Protein AF-A0A8T3XTZ8-F1 (afdb_monomer_lite)

Foldseek 3Di:
DDKDFAPQFFKKWKFKAAPVRDGLDIDMDTDDPRMDDDDDDPSSVVPNDFAKMKMKMWTHHPVDPGTDIDMDIDGDDPDPDDDPPPPPPPPPPVPPPVVVCVVVVVVVVVVVVVVVVVVVVVVVVVVVVVVD

pLDDT: mean 84.62, std 14.91, range [48.28, 98.31]

Secondary structure (DSSP, 8-state):
-EEEE-SS-SEEEEEEE-TTS-EEEEEEEE-SSSEEEE---HHHHHTS-SEEEEEEEEEE-SS-SS-EEEEEEEEE-SS-PPPP---------------HHHHHHHHHHHHHHHHHHHHHHHHHHHHHHTT-

Radius of gyration: 37.5 Å; chains: 1; bounding box: 42×75×97 Å

Structure (mmCIF, N/CA/C/O backbone):
data_AF-A0A8T3XTZ8-F1
#
_entry.id   AF-A0A8T3XTZ8-F1
#
loop_
_atom_site.group_PDB
_atom_site.id
_atom_site.type_symbol
_atom_site.label_atom_id
_atom_site.label_alt_id
_atom_site.label_comp_id
_atom_site.label_asym_id
_atom_site.label_entity_id
_atom_site.label_seq_id
_atom_site.pdbx_PDB_ins_code
_atom_site.Cartn_x
_atom_site.Cartn_y
_atom_site.Cartn_z
_atom_site.occupancy
_atom_site.B_iso_or_equiv
_atom_site.auth_seq_id
_atom_site.auth_comp_id
_atom_site.auth_asym_id
_atom_site.auth_atom_id
_atom_site.pdbx_PDB_model_num
ATOM 1 N N . THR A 1 1 ? 8.429 -6.082 1.633 1.00 92.44 1 THR A N 1
ATOM 2 C CA . THR A 1 1 ? 7.061 -6.638 1.609 1.00 92.44 1 THR A CA 1
ATOM 3 C C . THR A 1 1 ? 6.177 -5.784 2.499 1.00 92.44 1 THR A C 1
ATOM 5 O O . THR A 1 1 ? 6.719 -5.095 3.357 1.00 92.44 1 THR A O 1
ATOM 8 N N . ILE A 1 2 ? 4.859 -5.780 2.293 1.00 94.62 2 ILE A N 1
ATOM 9 C CA . ILE A 1 2 ? 3.894 -5.019 3.106 1.00 94.62 2 ILE A CA 1
ATOM 10 C C . ILE A 1 2 ? 2.721 -5.942 3.468 1.00 94.62 2 ILE A C 1
ATOM 12 O O . ILE A 1 2 ? 2.023 -6.385 2.555 1.00 94.62 2 ILE A O 1
ATOM 16 N N . PRO A 1 3 ? 2.496 -6.263 4.754 1.00 94.81 3 PRO A N 1
ATOM 17 C CA . PRO A 1 3 ? 1.330 -7.030 5.175 1.00 94.81 3 PRO A CA 1
ATOM 18 C C . PRO A 1 3 ? 0.070 -6.155 5.158 1.00 94.81 3 PRO A C 1
ATOM 20 O O . PRO A 1 3 ? 0.103 -4.989 5.547 1.00 94.81 3 PRO A O 1
ATOM 23 N N . VAL A 1 4 ? -1.047 -6.733 4.730 1.00 94.75 4 VAL A N 1
ATOM 24 C CA . VAL A 1 4 ? -2.365 -6.098 4.673 1.00 94.75 4 VAL A CA 1
ATOM 25 C C . VAL A 1 4 ? -3.372 -7.043 5.313 1.00 94.75 4 VAL A C 1
ATOM 27 O O . VAL A 1 4 ? -3.449 -8.214 4.944 1.00 94.75 4 VAL A O 1
ATOM 30 N N . SER A 1 5 ? -4.138 -6.529 6.270 1.00 95.00 5 SER A N 1
ATOM 31 C CA . SER A 1 5 ? -5.254 -7.236 6.898 1.00 95.00 5 SER A CA 1
ATOM 32 C C . SER A 1 5 ? -6.567 -6.617 6.434 1.00 95.00 5 SER A C 1
ATOM 34 O O . SER A 1 5 ? -6.670 -5.398 6.300 1.00 95.00 5 SER A O 1
ATOM 36 N N . THR A 1 6 ? -7.549 -7.463 6.158 1.00 92.50 6 THR A N 1
ATOM 37 C CA . THR A 1 6 ? -8.859 -7.112 5.61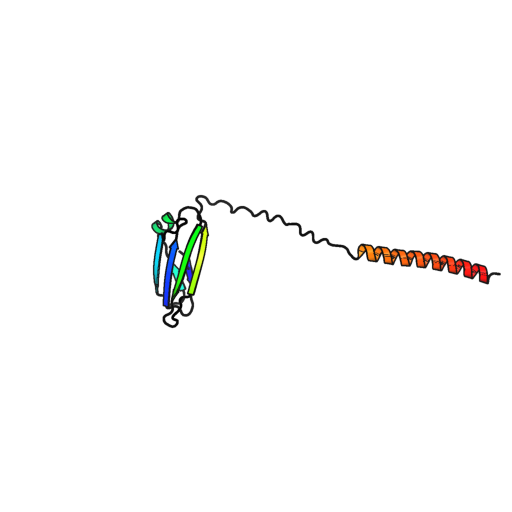2 1.00 92.50 6 THR A CA 1
ATOM 38 C C . THR A 1 6 ? -9.936 -7.991 6.239 1.00 92.50 6 THR A C 1
ATOM 40 O O . THR A 1 6 ? -9.670 -9.121 6.652 1.00 92.50 6 THR A O 1
ATOM 43 N N . SER A 1 7 ? -11.166 -7.489 6.276 1.00 91.31 7 SER A N 1
ATOM 44 C CA . SER A 1 7 ? -12.362 -8.241 6.666 1.00 91.31 7 SER A CA 1
ATOM 45 C C . SER A 1 7 ? -13.337 -8.308 5.494 1.00 91.31 7 SER A C 1
ATOM 47 O O . SER A 1 7 ? -13.421 -7.362 4.712 1.00 91.31 7 SER A O 1
ATOM 49 N N . ASP A 1 8 ? -14.060 -9.422 5.362 1.00 89.88 8 ASP A N 1
ATOM 50 C CA . ASP A 1 8 ? -15.146 -9.605 4.383 1.00 89.88 8 ASP A CA 1
ATOM 51 C C . ASP A 1 8 ? -14.774 -9.251 2.932 1.00 89.88 8 ASP A C 1
ATOM 53 O O . ASP A 1 8 ? -15.589 -8.747 2.160 1.00 89.88 8 ASP A O 1
ATOM 57 N N . SER A 1 9 ? -13.521 -9.503 2.553 1.00 92.44 9 SER A N 1
ATOM 58 C CA . SER A 1 9 ? -12.934 -9.070 1.285 1.00 92.44 9 SER A CA 1
ATOM 59 C C . SER A 1 9 ? -12.483 -10.265 0.452 1.00 92.44 9 SER A C 1
ATOM 61 O O . SER A 1 9 ? -11.927 -11.221 0.985 1.00 92.44 9 SER A O 1
ATOM 63 N N . SER A 1 10 ? -12.705 -10.209 -0.861 1.00 94.12 10 SER A N 1
ATOM 64 C CA . SER A 1 10 ? -12.344 -11.272 -1.808 1.00 94.12 10 SER A CA 1
ATOM 65 C C . SER A 1 10 ? -11.049 -10.968 -2.562 1.00 94.12 10 SER A C 1
ATOM 67 O O . SER A 1 10 ? -10.343 -11.885 -2.997 1.00 94.12 10 SER A O 1
ATOM 69 N N . GLN A 1 11 ? -10.704 -9.687 -2.727 1.00 95.12 11 GLN A N 1
ATOM 70 C CA . GLN A 1 11 ? -9.619 -9.279 -3.614 1.00 95.12 11 GLN A CA 1
ATOM 71 C C . GLN A 1 11 ? -9.035 -7.910 -3.248 1.00 95.12 11 GLN A C 1
ATOM 73 O O . GLN A 1 11 ? -9.747 -7.008 -2.822 1.00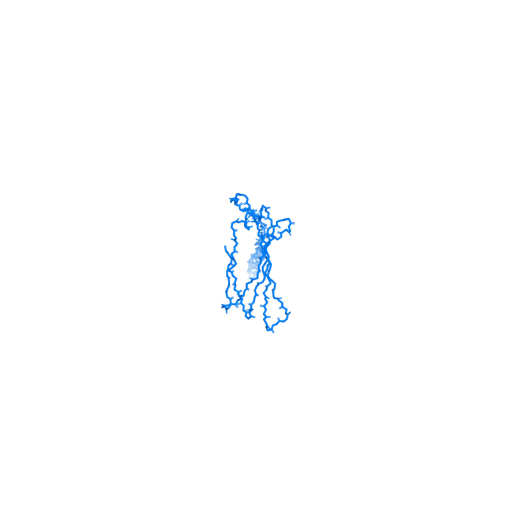 95.12 11 GLN A O 1
ATOM 78 N N . ILE A 1 12 ? -7.734 -7.734 -3.475 1.00 96.31 12 ILE A N 1
ATOM 79 C CA . ILE A 1 12 ? -7.038 -6.446 -3.412 1.00 96.31 12 ILE A CA 1
ATOM 80 C C . ILE A 1 12 ? -6.484 -6.087 -4.786 1.00 96.31 12 ILE A C 1
ATOM 82 O O . ILE A 1 12 ? -5.868 -6.923 -5.452 1.00 96.31 12 ILE A O 1
ATOM 86 N N . HIS A 1 13 ? -6.659 -4.828 -5.185 1.00 97.00 13 HIS A N 1
ATOM 87 C CA . HIS A 1 13 ? -5.890 -4.192 -6.251 1.00 97.00 13 HIS A CA 1
ATOM 88 C C . HIS A 1 13 ? -4.948 -3.171 -5.623 1.00 97.00 13 HIS A C 1
ATOM 90 O O . HIS A 1 13 ? -5.403 -2.307 -4.876 1.00 97.00 13 HIS A O 1
ATOM 96 N N . TYR A 1 14 ? -3.658 -3.230 -5.935 1.00 97.88 14 TYR A N 1
ATOM 97 C CA . TYR A 1 14 ? -2.690 -2.259 -5.429 1.00 97.88 14 TYR A CA 1
ATOM 98 C C . TYR A 1 14 ? -1.980 -1.523 -6.560 1.00 97.88 14 TYR A C 1
ATOM 100 O O . TYR A 1 14 ? -1.765 -2.070 -7.642 1.00 97.88 14 TYR A O 1
ATOM 108 N N . PHE A 1 15 ? -1.589 -0.288 -6.266 1.00 98.19 15 PHE A N 1
ATOM 109 C CA . PHE A 1 15 ? -0.807 0.581 -7.131 1.00 98.19 15 PHE A CA 1
ATOM 110 C C . PHE A 1 15 ? 0.273 1.247 -6.287 1.00 98.19 15 PHE A C 1
ATOM 112 O O . PHE A 1 15 ? -0.026 1.872 -5.270 1.00 98.19 15 PHE A O 1
ATOM 119 N N . LEU A 1 16 ? 1.517 1.094 -6.718 1.00 98.00 16 LEU A N 1
ATOM 120 C CA . LEU A 1 16 ? 2.682 1.743 -6.149 1.00 98.00 16 LEU A CA 1
ATOM 121 C C . LEU A 1 16 ? 3.178 2.777 -7.156 1.00 98.00 16 LEU A C 1
ATOM 123 O O . LEU A 1 16 ? 3.498 2.425 -8.293 1.00 98.00 16 LEU A O 1
ATOM 127 N N . THR A 1 17 ? 3.213 4.038 -6.751 1.00 98.31 17 THR A N 1
ATOM 128 C CA . THR A 1 17 ? 3.450 5.183 -7.631 1.00 98.31 17 THR A CA 1
ATOM 129 C C . THR A 1 17 ? 4.636 5.994 -7.131 1.00 98.31 17 THR A C 1
ATOM 131 O O . THR A 1 17 ? 4.791 6.190 -5.927 1.00 98.31 17 THR A O 1
ATOM 134 N N . ASN A 1 18 ? 5.467 6.459 -8.059 1.00 97.62 18 ASN A N 1
ATOM 135 C CA . ASN A 1 18 ? 6.646 7.263 -7.756 1.00 97.62 18 ASN A CA 1
ATOM 136 C C . ASN A 1 18 ? 6.337 8.780 -7.711 1.00 97.62 18 ASN A C 1
ATOM 138 O O . ASN A 1 18 ? 5.224 9.187 -8.055 1.00 97.62 18 ASN A O 1
ATOM 142 N N . PRO A 1 19 ? 7.307 9.645 -7.353 1.00 97.25 19 PRO A N 1
ATOM 143 C CA . PRO A 1 19 ? 7.106 11.093 -7.249 1.00 97.25 19 PRO A CA 1
ATOM 144 C C . PRO A 1 19 ? 6.676 11.781 -8.547 1.00 97.25 19 PRO A C 1
ATOM 146 O O . PRO A 1 19 ? 6.168 12.899 -8.516 1.00 97.25 19 PRO A O 1
ATOM 149 N N . GLN A 1 20 ? 6.880 11.141 -9.700 1.00 96.75 20 GLN A N 1
ATOM 150 C CA . GLN A 1 20 ? 6.432 11.637 -11.000 1.00 96.75 20 GLN A CA 1
ATOM 151 C C . GLN A 1 20 ? 4.976 11.248 -11.310 1.00 96.75 20 GLN A C 1
ATOM 153 O O . GLN A 1 20 ? 4.482 11.555 -12.393 1.00 96.75 20 GLN A O 1
ATOM 158 N N . GLY A 1 21 ? 4.288 10.559 -10.396 1.00 95.44 21 GLY A N 1
ATOM 159 C CA . GLY A 1 21 ? 2.936 10.052 -10.617 1.00 95.44 21 GLY A CA 1
ATOM 160 C C . GLY A 1 21 ? 2.888 8.799 -11.498 1.00 95.44 21 GLY A C 1
ATOM 161 O O . GLY A 1 21 ? 1.813 8.422 -11.962 1.00 95.44 21 GLY A O 1
ATOM 162 N N . ILE A 1 22 ? 4.027 8.141 -11.742 1.00 97.25 22 ILE A N 1
ATOM 163 C CA . ILE A 1 22 ? 4.111 6.935 -12.574 1.00 97.25 22 ILE A CA 1
ATOM 164 C C . ILE A 1 22 ? 3.926 5.701 -11.693 1.00 97.25 22 ILE A C 1
ATOM 166 O O . ILE A 1 22 ? 4.638 5.525 -10.705 1.00 97.25 22 ILE A O 1
ATOM 170 N N . THR A 1 23 ? 2.997 4.816 -12.061 1.00 97.81 23 THR A N 1
ATOM 171 C CA . THR A 1 23 ? 2.838 3.515 -11.401 1.00 97.81 23 THR A CA 1
ATOM 172 C C . THR A 1 23 ? 4.023 2.611 -11.734 1.00 97.81 23 THR A C 1
ATOM 174 O O . THR A 1 23 ? 4.190 2.188 -12.877 1.00 97.81 23 THR A O 1
ATOM 177 N N . VAL A 1 24 ? 4.839 2.305 -10.728 1.00 97.56 24 VAL A N 1
ATOM 178 C CA . VAL A 1 24 ? 6.045 1.474 -10.852 1.00 97.56 24 VAL A CA 1
ATOM 179 C C . VAL A 1 24 ? 5.787 -0.001 -10.564 1.00 97.56 24 VAL A C 1
ATOM 181 O O . VAL A 1 24 ? 6.534 -0.853 -11.033 1.00 97.56 24 VAL A O 1
ATOM 184 N N . SER A 1 25 ? 4.721 -0.307 -9.823 1.00 97.75 25 SER A N 1
ATOM 185 C CA . SER A 1 25 ? 4.247 -1.670 -9.590 1.00 97.75 25 SER A CA 1
ATOM 186 C C . SER A 1 25 ? 2.743 -1.654 -9.345 1.00 97.75 25 SER A C 1
ATOM 188 O O . SER A 1 25 ? 2.206 -0.727 -8.738 1.00 97.75 25 SER A O 1
ATOM 190 N N . SER A 1 26 ? 2.040 -2.667 -9.835 1.00 97.62 26 SER A N 1
ATOM 191 C CA . SER A 1 26 ? 0.617 -2.856 -9.563 1.00 97.62 26 SER A CA 1
ATOM 192 C C . SER A 1 26 ? 0.258 -4.326 -9.664 1.00 97.62 26 SER A C 1
ATOM 194 O O . SER A 1 26 ? 0.981 -5.114 -10.278 1.00 97.62 26 SER A O 1
ATOM 196 N N . GLY A 1 27 ? -0.862 -4.707 -9.068 1.00 97.19 27 GLY A N 1
ATOM 197 C CA . GLY A 1 27 ? -1.301 -6.084 -9.151 1.00 97.19 27 GLY A CA 1
ATOM 198 C C . GLY A 1 27 ? -2.653 -6.328 -8.522 1.00 97.19 27 GLY A C 1
ATOM 199 O O . GLY A 1 27 ? -3.206 -5.495 -7.803 1.00 97.19 27 GLY A O 1
ATOM 200 N N . ILE A 1 28 ? -3.159 -7.520 -8.811 1.00 96.75 28 ILE A N 1
ATOM 201 C CA . ILE A 1 28 ? -4.397 -8.054 -8.270 1.00 96.75 28 ILE A CA 1
ATOM 202 C C . ILE A 1 28 ? -4.051 -9.293 -7.460 1.00 96.75 28 ILE A C 1
ATOM 204 O O . ILE A 1 28 ? -3.315 -10.168 -7.927 1.00 96.75 28 ILE A O 1
ATOM 208 N N . LYS A 1 29 ? -4.599 -9.384 -6.254 1.00 95.44 29 LYS A N 1
ATOM 209 C CA . LYS A 1 29 ? -4.419 -10.542 -5.390 1.00 95.44 29 LYS A CA 1
ATOM 210 C C . LYS A 1 29 ? -5.744 -10.974 -4.778 1.00 95.44 29 LYS A C 1
ATOM 212 O O . LYS A 1 29 ? -6.475 -10.142 -4.252 1.00 95.44 29 LYS A O 1
ATOM 217 N N . LYS A 1 30 ? -6.030 -12.274 -4.829 1.00 94.38 30 LYS A N 1
ATOM 218 C CA . LYS A 1 30 ? -7.175 -12.865 -4.126 1.00 94.38 30 LYS A CA 1
ATOM 219 C C . LYS A 1 30 ? -6.868 -13.010 -2.639 1.00 94.38 30 LYS A C 1
ATOM 221 O O . LYS A 1 30 ? -5.727 -13.294 -2.279 1.00 94.38 30 LYS A O 1
ATOM 226 N N . ILE A 1 31 ? -7.889 -12.831 -1.815 1.00 92.12 31 ILE A N 1
ATOM 227 C CA . ILE A 1 31 ? -7.821 -12.940 -0.360 1.00 92.12 31 ILE A CA 1
ATOM 228 C C . ILE A 1 31 ? -8.561 -14.213 0.041 1.00 92.12 31 ILE A C 1
ATOM 230 O O . ILE A 1 31 ? -9.726 -14.381 -0.310 1.00 92.12 31 ILE A O 1
ATOM 234 N N . THR A 1 32 ? -7.878 -15.105 0.755 1.00 85.25 32 THR A N 1
ATOM 235 C CA . THR A 1 32 ? -8.478 -16.351 1.263 1.00 85.25 32 THR A CA 1
ATOM 236 C C . THR A 1 32 ? -8.701 -16.278 2.773 1.00 85.25 32 THR A C 1
ATOM 238 O O . THR A 1 32 ? -9.783 -16.607 3.241 1.00 85.25 32 THR A O 1
ATOM 241 N N . ASP A 1 33 ? -7.724 -15.748 3.519 1.00 85.31 33 ASP A N 1
ATOM 242 C CA . ASP A 1 33 ? -7.692 -15.829 4.990 1.00 85.31 33 ASP A CA 1
ATOM 243 C C . ASP A 1 33 ? -7.681 -14.439 5.662 1.00 85.31 33 ASP A C 1
ATOM 245 O O . ASP A 1 33 ? -7.090 -14.241 6.723 1.00 85.31 33 ASP A O 1
ATOM 249 N N . GLY A 1 34 ? -8.250 -13.425 5.002 1.00 87.62 34 GLY A N 1
ATOM 250 C CA . GLY A 1 34 ? -8.310 -12.037 5.491 1.00 87.62 34 GLY A CA 1
ATOM 251 C C . GLY A 1 34 ? -6.968 -11.290 5.521 1.00 87.62 34 GLY A C 1
ATOM 252 O O . GLY A 1 34 ? -6.956 -10.064 5.510 1.00 87.62 34 GLY A O 1
ATOM 253 N N . THR A 1 35 ? -5.832 -11.989 5.485 1.00 91.50 35 THR A N 1
ATOM 254 C CA . THR A 1 35 ? -4.487 -11.393 5.454 1.00 91.50 35 THR A CA 1
ATOM 255 C C . THR A 1 35 ? -3.779 -11.697 4.141 1.00 91.50 35 THR A C 1
ATOM 257 O O . THR A 1 35 ? -3.864 -12.806 3.613 1.00 91.50 35 THR A O 1
ATOM 260 N N . ILE A 1 36 ? -3.033 -10.722 3.626 1.00 94.12 36 ILE A N 1
ATOM 261 C CA . ILE A 1 36 ? -2.170 -10.896 2.463 1.00 94.12 36 ILE A CA 1
ATOM 262 C C . ILE A 1 36 ? -0.884 -10.083 2.577 1.00 94.12 36 ILE A C 1
ATOM 264 O O . ILE A 1 36 ? -0.856 -9.020 3.187 1.00 94.12 36 ILE A O 1
ATOM 268 N N . THR A 1 37 ? 0.182 -10.558 1.938 1.00 94.88 37 THR A N 1
ATOM 269 C CA . THR A 1 37 ? 1.446 -9.829 1.825 1.00 94.88 37 THR A CA 1
ATOM 270 C C . THR A 1 37 ? 1.624 -9.308 0.404 1.00 94.88 37 THR A C 1
ATOM 272 O O . THR A 1 37 ? 1.631 -10.077 -0.558 1.00 94.88 37 THR A O 1
ATOM 275 N N . LEU A 1 38 ? 1.792 -7.993 0.268 1.00 95.88 38 LEU A N 1
ATOM 276 C CA . LEU A 1 38 ? 2.231 -7.364 -0.971 1.00 95.88 38 LEU A CA 1
ATOM 277 C C . LEU A 1 38 ? 3.751 -7.498 -1.084 1.00 95.88 38 LEU A C 1
ATOM 279 O O . LEU A 1 38 ? 4.509 -7.058 -0.209 1.00 95.88 38 LEU A O 1
ATOM 283 N N . GLU A 1 39 ? 4.201 -8.117 -2.167 1.00 95.00 39 GLU A N 1
ATOM 284 C CA . GLU A 1 39 ? 5.615 -8.291 -2.475 1.00 95.00 39 GLU A CA 1
ATOM 285 C C . GLU A 1 39 ? 5.998 -7.390 -3.642 1.00 95.00 39 GLU A C 1
ATOM 287 O O . GLU A 1 39 ? 5.295 -7.339 -4.649 1.00 95.00 39 GLU A O 1
ATOM 292 N N . PHE A 1 40 ? 7.116 -6.688 -3.486 1.00 95.50 40 PHE A N 1
ATOM 293 C CA . PHE A 1 40 ? 7.670 -5.792 -4.491 1.00 95.50 40 PHE A CA 1
ATOM 294 C C . PHE A 1 40 ? 9.073 -6.274 -4.813 1.00 95.50 40 PHE A C 1
ATOM 296 O O . PHE A 1 40 ? 9.859 -6.550 -3.899 1.00 95.50 40 PHE A O 1
ATOM 303 N N . SER A 1 41 ? 9.366 -6.404 -6.101 1.00 95.62 41 SER A N 1
ATOM 304 C CA . SER A 1 41 ? 10.686 -6.826 -6.555 1.00 95.62 41 SER A CA 1
ATOM 305 C C . SER A 1 41 ? 11.728 -5.729 -6.297 1.00 95.62 41 SER A C 1
ATOM 307 O O . SER A 1 41 ? 11.390 -4.565 -6.072 1.00 95.62 41 SER A O 1
ATOM 309 N N . SER A 1 42 ? 13.016 -6.073 -6.362 1.00 94.62 42 SER A N 1
ATOM 310 C CA . SER A 1 42 ? 14.077 -5.056 -6.351 1.00 94.62 42 SER A CA 1
ATOM 311 C C . SER A 1 42 ? 13.979 -4.101 -7.547 1.00 94.62 42 SER A C 1
ATOM 313 O O . SER A 1 42 ? 14.348 -2.938 -7.426 1.00 94.62 42 SER A O 1
ATOM 315 N N . ASP A 1 43 ? 13.459 -4.568 -8.687 1.00 95.69 43 ASP A N 1
ATOM 316 C CA . ASP A 1 43 ? 13.221 -3.725 -9.862 1.00 95.69 43 ASP A CA 1
ATOM 317 C C . ASP A 1 43 ? 12.096 -2.708 -9.595 1.00 95.69 43 ASP A C 1
ATOM 319 O O . ASP A 1 43 ? 12.256 -1.525 -9.889 1.00 95.69 43 ASP A O 1
ATOM 323 N N . ASP A 1 44 ? 11.007 -3.126 -8.941 1.00 94.94 44 ASP A N 1
ATOM 324 C CA . ASP A 1 44 ? 9.893 -2.248 -8.552 1.00 94.94 44 ASP A CA 1
ATOM 325 C C . ASP A 1 44 ? 10.379 -1.126 -7.626 1.00 94.94 44 ASP A C 1
ATOM 327 O O . ASP A 1 44 ? 10.096 0.052 -7.851 1.00 94.94 44 ASP A O 1
ATOM 331 N N . THR A 1 45 ? 11.133 -1.486 -6.582 1.00 93.50 45 THR A N 1
ATOM 332 C CA . THR A 1 45 ? 11.587 -0.527 -5.567 1.00 93.50 45 THR A CA 1
ATOM 333 C C . THR A 1 45 ? 12.698 0.386 -6.073 1.00 93.50 45 THR A C 1
ATOM 335 O O . THR A 1 45 ? 12.778 1.532 -5.635 1.00 93.50 45 THR A O 1
ATOM 338 N N . SER A 1 46 ? 13.496 -0.053 -7.054 1.00 94.00 46 SER A N 1
ATOM 339 C CA . SER A 1 46 ? 14.503 0.797 -7.705 1.00 94.00 46 SER A CA 1
ATOM 340 C C . SER A 1 46 ? 13.901 2.003 -8.445 1.00 94.00 46 SER A C 1
ATOM 342 O O . SER A 1 46 ? 14.572 3.019 -8.622 1.00 94.00 46 SER A O 1
ATOM 344 N N . LYS A 1 47 ? 12.621 1.923 -8.837 1.00 95.81 47 LYS A N 1
ATOM 345 C CA . LYS A 1 47 ? 11.909 2.955 -9.611 1.00 95.81 47 LYS A CA 1
ATOM 346 C C . LYS A 1 47 ? 11.161 3.981 -8.751 1.00 95.81 47 LYS A C 1
ATOM 348 O O . LYS A 1 47 ? 10.646 4.956 -9.299 1.00 95.81 47 LYS A O 1
ATOM 353 N N . LEU A 1 48 ? 11.112 3.792 -7.428 1.00 92.94 48 LEU A N 1
ATOM 354 C CA . LEU A 1 48 ? 10.461 4.714 -6.483 1.00 92.94 48 LEU A CA 1
ATOM 355 C C . LEU A 1 48 ? 11.139 6.094 -6.438 1.00 92.94 48 LEU A C 1
ATOM 357 O O . LEU A 1 48 ? 10.512 7.086 -6.086 1.00 92.94 48 LEU A O 1
ATOM 361 N N . GLY A 1 49 ? 12.402 6.201 -6.859 1.00 90.62 49 GLY A N 1
ATOM 362 C CA . GLY A 1 49 ? 13.119 7.479 -6.872 1.00 90.62 49 GLY A CA 1
ATOM 363 C C . GLY A 1 49 ? 13.191 8.144 -5.489 1.00 90.62 49 GLY A C 1
ATOM 364 O O . GLY A 1 49 ? 12.761 7.586 -4.484 1.00 90.62 49 GLY A O 1
ATOM 365 N N . MET A 1 50 ? 13.764 9.344 -5.411 1.00 93.06 50 MET A N 1
ATOM 366 C CA . MET A 1 50 ? 13.753 10.136 -4.174 1.00 93.06 50 MET A CA 1
ATOM 367 C C . MET A 1 50 ? 12.513 11.030 -4.122 1.00 93.06 50 MET A C 1
ATOM 369 O O . MET A 1 50 ? 12.168 11.649 -5.127 1.00 93.06 50 MET A O 1
ATOM 373 N N . GLY A 1 51 ? 11.903 11.163 -2.945 1.00 92.56 51 GLY A N 1
ATOM 374 C CA . GLY A 1 51 ? 10.728 12.004 -2.710 1.00 92.56 51 GLY A CA 1
ATOM 375 C C . GLY A 1 51 ? 9.481 11.211 -2.319 1.00 92.56 51 GLY A C 1
ATOM 376 O O . GLY A 1 51 ? 9.575 10.095 -1.807 1.00 92.56 51 GLY A O 1
ATOM 377 N N . ALA A 1 52 ? 8.313 11.821 -2.527 1.00 95.44 52 ALA A N 1
ATOM 378 C CA . ALA A 1 52 ? 7.018 11.265 -2.143 1.00 95.44 52 ALA A CA 1
ATOM 379 C C . ALA A 1 52 ? 6.577 10.143 -3.086 1.00 95.44 52 ALA A C 1
ATOM 381 O O . ALA A 1 52 ? 6.430 10.342 -4.286 1.00 95.44 52 ALA A O 1
ATOM 382 N N . ASN A 1 53 ? 6.364 8.970 -2.513 1.00 97.25 53 ASN A N 1
ATOM 383 C CA . ASN A 1 53 ? 5.857 7.781 -3.172 1.00 97.25 53 ASN A CA 1
ATOM 384 C C . ASN A 1 53 ? 4.513 7.413 -2.564 1.00 97.25 53 ASN A C 1
ATOM 386 O O . ASN A 1 53 ? 4.334 7.559 -1.357 1.00 97.25 53 ASN A O 1
ATOM 390 N N . ASP A 1 54 ? 3.610 6.868 -3.370 1.00 98.00 54 ASP A N 1
ATOM 391 C CA . ASP A 1 54 ? 2.263 6.527 -2.928 1.00 98.00 54 ASP A CA 1
ATOM 392 C C . ASP A 1 54 ? 2.003 5.032 -3.056 1.00 98.00 54 ASP A C 1
ATOM 394 O O . ASP A 1 54 ? 2.261 4.425 -4.097 1.00 98.00 54 ASP A O 1
ATOM 398 N N . LEU A 1 55 ? 1.409 4.451 -2.017 1.00 98.06 55 LEU A N 1
ATOM 399 C CA . LEU A 1 55 ? 0.771 3.144 -2.073 1.00 98.06 55 LEU A CA 1
ATOM 400 C C . LEU A 1 55 ? -0.742 3.332 -1.970 1.00 98.06 55 LEU A C 1
ATOM 402 O O . LEU A 1 55 ? -1.255 3.825 -0.963 1.00 98.06 55 LEU A O 1
ATOM 406 N N . LYS A 1 56 ? -1.459 2.891 -3.002 1.00 98.06 56 LYS A N 1
ATOM 407 C CA . LYS A 1 56 ? -2.921 2.877 -3.055 1.00 98.06 56 LYS A CA 1
ATOM 408 C C . LYS A 1 56 ? -3.428 1.449 -3.143 1.00 98.06 56 LYS A C 1
ATOM 410 O O . LYS A 1 56 ? -2.960 0.675 -3.973 1.00 98.06 56 LYS A O 1
ATOM 415 N N . ILE A 1 57 ? -4.401 1.120 -2.306 1.00 97.69 57 ILE A N 1
ATOM 416 C CA . ILE A 1 57 ? -5.002 -0.205 -2.188 1.00 97.69 57 ILE A CA 1
ATOM 417 C C . ILE A 1 57 ? -6.514 -0.051 -2.327 1.00 97.69 57 ILE A C 1
ATOM 419 O O . ILE A 1 57 ? -7.127 0.738 -1.612 1.00 97.69 57 ILE A O 1
ATOM 423 N N . PHE A 1 58 ? -7.103 -0.819 -3.238 1.00 96.38 58 PHE A N 1
ATOM 424 C CA . PHE A 1 58 ? -8.542 -1.013 -3.354 1.00 96.38 58 PHE A CA 1
ATOM 425 C C . PHE A 1 58 ? -8.871 -2.414 -2.866 1.00 96.38 58 PHE A C 1
ATOM 427 O O . PHE A 1 58 ? -8.356 -3.394 -3.408 1.00 96.38 58 PHE A O 1
ATOM 434 N N . VAL A 1 59 ? -9.729 -2.504 -1.863 1.00 95.19 59 VAL A N 1
ATOM 435 C CA . VAL A 1 59 ? -10.202 -3.763 -1.303 1.00 95.19 59 VAL A CA 1
ATOM 436 C C . VAL A 1 59 ? -11.609 -4.013 -1.832 1.00 95.19 59 VAL A C 1
ATOM 438 O O . VAL A 1 59 ? -12.491 -3.172 -1.693 1.00 95.19 59 VAL A O 1
ATOM 441 N N . ILE A 1 60 ? -11.806 -5.148 -2.490 1.00 94.31 60 ILE A N 1
ATOM 442 C CA . ILE A 1 60 ? -13.048 -5.535 -3.159 1.00 94.31 60 ILE A CA 1
ATOM 443 C C . ILE A 1 60 ? -13.631 -6.739 -2.424 1.00 94.31 60 ILE A C 1
ATOM 445 O O . ILE A 1 60 ? -12.901 -7.620 -1.965 1.00 94.31 60 ILE A O 1
ATOM 449 N N . SER A 1 61 ? -14.956 -6.779 -2.341 1.00 92.62 61 SER A N 1
ATOM 450 C CA . SER A 1 61 ? -15.723 -7.901 -1.818 1.00 92.62 61 SER A CA 1
ATOM 451 C C . SER A 1 61 ? -16.755 -8.327 -2.847 1.00 92.62 61 SER A C 1
ATOM 453 O O . SER A 1 61 ? -17.363 -7.485 -3.503 1.00 92.62 61 SER A O 1
ATOM 455 N N . ASP A 1 62 ? -17.020 -9.624 -2.929 1.0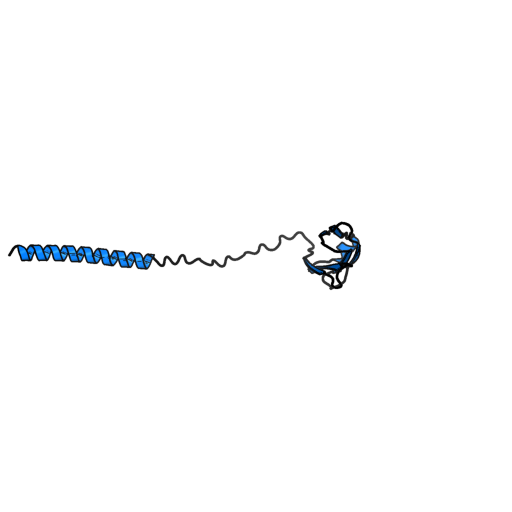0 90.81 62 ASP A N 1
ATOM 456 C CA . ASP A 1 62 ? -18.091 -10.147 -3.781 1.00 90.81 62 ASP A CA 1
ATOM 457 C C . ASP A 1 62 ? -19.482 -9.838 -3.196 1.00 90.81 62 ASP A C 1
ATOM 459 O O . ASP A 1 62 ? -20.490 -9.919 -3.896 1.00 90.81 62 ASP A O 1
ATOM 463 N N . SER A 1 63 ? -19.546 -9.467 -1.911 1.00 88.50 63 SER A N 1
ATOM 464 C CA . SER A 1 63 ? -20.796 -9.182 -1.196 1.00 88.50 63 SER A CA 1
ATOM 465 C C . SER A 1 63 ? -21.246 -7.717 -1.270 1.00 88.50 63 SER A C 1
ATOM 467 O O . SER A 1 63 ? -22.424 -7.433 -1.049 1.00 88.50 63 SER A O 1
ATOM 469 N N . VAL A 1 64 ? -20.347 -6.782 -1.603 1.00 85.25 64 VAL A N 1
ATOM 470 C CA . VAL A 1 64 ? -20.653 -5.345 -1.687 1.00 85.25 64 VAL A CA 1
ATOM 471 C C . VAL A 1 64 ? -20.118 -4.721 -2.975 1.00 85.25 64 VAL A C 1
ATOM 473 O O . VAL A 1 64 ? -19.005 -4.981 -3.410 1.00 85.25 64 VAL A O 1
ATOM 476 N N . LEU A 1 65 ? -20.909 -3.835 -3.588 1.00 82.38 65 LEU A N 1
ATOM 477 C CA . LEU A 1 65 ? -20.603 -3.240 -4.900 1.00 82.38 65 LEU A CA 1
ATOM 478 C C . LEU A 1 65 ? -19.602 -2.073 -4.855 1.00 82.38 65 LEU A C 1
ATOM 480 O O . LEU A 1 65 ? -19.281 -1.500 -5.897 1.00 82.38 65 LEU A O 1
ATOM 484 N N . ARG A 1 66 ? -19.144 -1.671 -3.666 1.00 89.44 66 ARG A N 1
ATOM 485 C CA . ARG A 1 66 ? -18.223 -0.545 -3.492 1.00 89.44 66 ARG A CA 1
ATOM 486 C C . ARG A 1 66 ? -16.924 -1.037 -2.855 1.00 89.44 66 ARG A C 1
ATOM 488 O O . ARG A 1 66 ? -16.999 -1.587 -1.759 1.00 89.44 66 ARG A O 1
ATOM 495 N N . PRO A 1 67 ? -15.763 -0.802 -3.488 1.00 92.19 67 PRO A N 1
ATOM 496 C CA . PRO A 1 67 ? -14.486 -1.097 -2.863 1.00 92.19 67 PRO A CA 1
ATOM 497 C C . PRO A 1 67 ? -14.180 -0.119 -1.728 1.00 92.19 67 PRO A C 1
ATOM 499 O O . PRO A 1 67 ? -14.534 1.062 -1.806 1.00 92.19 67 PRO A O 1
ATOM 502 N N . ASP A 1 68 ? -13.470 -0.607 -0.717 1.00 93.88 68 ASP A N 1
ATOM 503 C CA . ASP A 1 68 ? -12.804 0.242 0.269 1.00 93.88 68 ASP A CA 1
ATOM 504 C C . ASP A 1 68 ? -11.438 0.692 -0.271 1.00 93.88 68 ASP A C 1
ATOM 506 O O . ASP A 1 68 ? -10.801 -0.019 -1.054 1.00 93.88 68 ASP A O 1
ATOM 510 N N . ILE A 1 69 ? -11.001 1.895 0.096 1.00 96.19 69 ILE A N 1
ATOM 511 C CA . ILE A 1 69 ? -9.807 2.533 -0.462 1.00 96.19 69 ILE A CA 1
ATOM 512 C C . ILE A 1 69 ? -8.896 2.989 0.669 1.00 96.19 69 ILE A C 1
ATOM 514 O O . ILE A 1 69 ? -9.231 3.893 1.430 1.00 96.19 69 ILE A O 1
ATOM 518 N N . TYR A 1 70 ? -7.683 2.444 0.690 1.00 96.31 70 TYR A N 1
ATOM 519 C CA . TYR A 1 70 ? -6.598 2.919 1.537 1.00 96.31 70 TYR A CA 1
ATOM 520 C C . TYR A 1 70 ? -5.517 3.570 0.674 1.00 96.31 70 TYR A C 1
ATOM 522 O O . TYR A 1 70 ? -5.116 3.033 -0.358 1.00 96.31 70 TYR A O 1
ATOM 530 N N . THR A 1 71 ? -5.047 4.751 1.066 1.00 97.56 71 THR A N 1
ATOM 531 C CA . THR A 1 71 ? -3.929 5.435 0.404 1.00 97.56 71 THR A CA 1
ATOM 532 C C . THR A 1 71 ? -2.980 5.966 1.460 1.00 97.56 71 THR A C 1
ATOM 534 O O . THR A 1 71 ? -3.410 6.578 2.434 1.00 97.56 71 THR A O 1
ATOM 537 N N . THR A 1 72 ? -1.688 5.740 1.258 1.00 97.06 72 THR A N 1
ATOM 538 C CA . THR A 1 72 ? -0.634 6.293 2.102 1.00 97.06 72 THR A CA 1
ATOM 539 C C . THR A 1 72 ? 0.532 6.754 1.243 1.00 97.06 72 THR A C 1
ATOM 541 O O . THR A 1 72 ? 0.797 6.169 0.190 1.00 97.06 72 THR A O 1
ATOM 544 N N . SER A 1 73 ? 1.220 7.788 1.712 1.00 96.69 73 SER A N 1
ATOM 545 C CA . SER A 1 73 ? 2.388 8.366 1.060 1.00 96.69 73 SER A CA 1
ATOM 546 C C . SER A 1 73 ? 3.600 8.217 1.970 1.00 96.69 73 SER A C 1
ATOM 548 O O . SER A 1 73 ? 3.496 8.389 3.185 1.00 96.69 73 SER A O 1
ATOM 550 N N . PHE A 1 74 ? 4.760 7.916 1.399 1.00 94.44 74 PHE A N 1
ATOM 551 C CA . PHE A 1 74 ? 6.013 7.775 2.132 1.00 94.44 74 PHE A CA 1
ATOM 552 C C . PHE A 1 74 ? 7.167 8.434 1.378 1.00 94.44 74 PHE A C 1
ATOM 554 O O . PHE A 1 74 ? 7.165 8.524 0.151 1.00 94.44 74 PHE A O 1
ATOM 561 N N . LEU A 1 75 ? 8.163 8.916 2.121 1.00 93.31 75 LEU A N 1
ATOM 562 C CA . LEU A 1 75 ? 9.341 9.558 1.546 1.00 93.31 75 LEU A CA 1
ATOM 563 C C . LEU A 1 75 ? 10.466 8.542 1.359 1.00 93.31 75 LEU A C 1
ATOM 565 O O . LEU A 1 75 ? 10.891 7.893 2.313 1.00 93.31 75 LEU A O 1
ATOM 569 N N . ALA A 1 76 ? 10.973 8.448 0.135 1.00 91.00 76 ALA A N 1
ATOM 570 C CA . ALA A 1 76 ? 12.210 7.747 -0.174 1.00 91.00 76 ALA A CA 1
ATOM 571 C C . ALA A 1 76 ? 13.374 8.748 -0.213 1.00 91.00 76 ALA A C 1
ATOM 573 O O . ALA A 1 76 ? 13.297 9.789 -0.870 1.00 91.00 76 ALA A O 1
ATOM 574 N N . VAL A 1 77 ? 14.456 8.436 0.496 1.00 88.06 77 VAL A N 1
ATOM 575 C CA . VAL A 1 77 ? 15.648 9.286 0.642 1.00 88.06 77 VAL A CA 1
ATOM 576 C C . VAL A 1 77 ? 16.903 8.503 0.250 1.00 88.06 77 VAL A C 1
ATOM 578 O O . VAL A 1 77 ? 16.949 7.285 0.405 1.00 88.06 77 VAL A O 1
ATOM 581 N N . SER A 1 78 ? 17.921 9.183 -0.285 1.00 82.94 78 SER A N 1
ATOM 582 C CA . SER A 1 78 ? 19.174 8.552 -0.743 1.00 82.94 78 SER A CA 1
ATOM 583 C C . SER A 1 78 ? 20.108 8.133 0.387 1.00 82.94 78 SER A C 1
ATOM 585 O O . SER A 1 78 ? 20.927 7.232 0.208 1.00 82.94 78 SER A O 1
ATOM 587 N N . THR A 1 79 ? 20.002 8.773 1.547 1.00 80.25 79 THR A N 1
ATOM 588 C CA . THR A 1 79 ? 20.763 8.441 2.749 1.00 80.25 79 THR A CA 1
ATOM 589 C C . THR A 1 79 ? 19.807 8.316 3.930 1.00 80.25 79 THR A C 1
ATOM 591 O O . THR A 1 79 ? 18.774 8.991 3.939 1.00 80.25 79 THR A O 1
ATOM 594 N N . PRO A 1 80 ? 20.116 7.482 4.942 1.00 70.44 80 PRO A N 1
ATOM 595 C CA . PRO A 1 80 ? 19.411 7.498 6.216 1.00 70.44 80 PRO A CA 1
ATOM 596 C C . PRO A 1 80 ? 19.710 8.835 6.904 1.00 70.44 80 PRO A C 1
ATOM 598 O O . PRO A 1 80 ? 20.618 8.958 7.722 1.00 70.44 80 PRO A O 1
ATOM 601 N N . GLN A 1 81 ? 19.012 9.884 6.489 1.00 65.31 81 GLN A N 1
ATOM 602 C CA . GLN A 1 81 ? 19.075 11.177 7.133 1.00 65.31 81 GLN A CA 1
ATOM 603 C C . GLN A 1 81 ? 18.235 11.067 8.401 1.00 65.31 81 GLN A C 1
ATOM 605 O O . GLN A 1 81 ? 17.122 10.536 8.364 1.00 65.31 81 GLN A O 1
ATOM 610 N N . GLN A 1 82 ? 18.766 11.542 9.529 1.00 66.88 82 GLN A N 1
ATOM 611 C CA . GLN A 1 82 ? 17.916 11.795 10.685 1.00 66.88 82 GLN A CA 1
ATOM 612 C C . GLN A 1 82 ? 16.806 12.723 10.190 1.00 66.88 82 GLN A C 1
ATOM 614 O O . GLN A 1 82 ? 17.100 13.774 9.611 1.00 66.88 82 GLN A O 1
ATOM 619 N N . LEU A 1 83 ? 15.547 12.289 10.331 1.00 69.56 83 LEU A N 1
ATOM 620 C CA . LEU A 1 83 ? 14.411 13.189 10.157 1.00 69.56 83 LEU A CA 1
ATOM 621 C C . LEU A 1 83 ? 14.754 14.458 10.938 1.00 69.56 83 LEU A C 1
ATOM 623 O O . LEU A 1 83 ? 15.309 14.312 12.032 1.00 69.56 83 LEU A O 1
ATOM 627 N N . PRO A 1 84 ? 14.504 15.661 10.388 1.00 66.31 84 PRO A N 1
ATOM 628 C CA . PRO A 1 84 ? 14.745 16.878 11.138 1.00 66.31 84 PRO A CA 1
ATOM 629 C C . PRO A 1 84 ? 14.138 16.666 12.518 1.00 66.31 84 PRO A C 1
ATOM 631 O O . PRO A 1 84 ? 12.948 16.346 12.610 1.00 66.31 84 PRO A O 1
ATOM 634 N N . GLU A 1 85 ? 14.955 16.747 13.572 1.00 61.09 85 GLU A N 1
ATOM 635 C CA . GLU A 1 85 ? 14.389 16.903 14.897 1.00 61.09 85 GLU A CA 1
ATOM 636 C C . GLU A 1 85 ? 13.567 18.169 14.765 1.00 61.09 85 GLU A C 1
ATOM 638 O O . GLU A 1 85 ? 14.098 19.262 14.541 1.00 61.09 85 GLU A O 1
ATOM 643 N N . TYR A 1 86 ? 12.247 18.000 14.776 1.00 61.50 86 TYR A N 1
ATOM 644 C CA . TYR A 1 86 ? 11.390 19.114 15.067 1.00 61.50 86 TYR A CA 1
ATOM 645 C C . TYR A 1 86 ? 11.884 19.564 16.432 1.00 61.50 86 TYR A C 1
ATOM 647 O O . TYR A 1 86 ? 11.570 18.954 17.453 1.00 61.50 86 TYR A O 1
ATOM 655 N N . LEU A 1 87 ? 12.669 20.640 16.440 1.00 58.75 87 LEU A N 1
ATOM 656 C CA . LEU A 1 87 ? 12.574 21.606 17.503 1.00 58.75 87 LEU A CA 1
ATOM 657 C C . LEU A 1 87 ? 11.123 22.053 17.406 1.00 58.75 87 LEU A C 1
ATOM 659 O O . LEU A 1 87 ? 10.781 23.024 16.732 1.00 58.75 87 LEU A O 1
ATOM 663 N N . VAL A 1 88 ? 10.242 21.269 18.027 1.00 58.69 88 VAL A N 1
ATOM 664 C CA . VAL A 1 88 ? 9.100 21.836 18.695 1.00 58.69 88 VAL A CA 1
ATOM 665 C C . VAL A 1 88 ? 9.788 22.858 19.579 1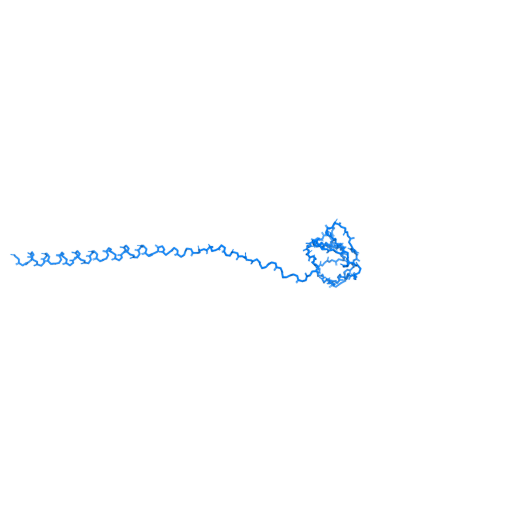.00 58.69 88 VAL A C 1
ATOM 667 O O . VAL A 1 88 ? 10.334 22.533 20.629 1.00 58.69 88 VAL A O 1
ATOM 670 N N . SER A 1 89 ? 9.876 24.100 19.091 1.00 55.59 89 SER A N 1
ATOM 671 C CA . SER A 1 89 ? 9.680 25.193 20.006 1.00 55.59 89 SER A CA 1
ATOM 672 C C . SER A 1 89 ? 8.409 24.758 20.697 1.00 55.59 89 SER A C 1
ATOM 674 O O . SER A 1 89 ? 7.327 24.819 20.113 1.00 55.59 89 SER A O 1
ATOM 676 N N . GLU A 1 90 ? 8.560 24.245 21.916 1.00 54.62 90 GLU A N 1
ATOM 677 C CA . GLU A 1 90 ? 7.705 24.729 22.964 1.00 54.62 90 GLU A CA 1
ATOM 678 C C . GLU A 1 90 ? 7.672 26.233 22.677 1.00 54.62 90 GLU A C 1
ATOM 680 O O . GLU A 1 90 ? 8.580 26.993 23.012 1.00 54.62 90 GLU A O 1
ATOM 685 N N . SER A 1 91 ? 6.635 26.677 21.957 1.00 53.66 91 SER A N 1
ATOM 686 C CA . SER A 1 91 ? 5.874 27.750 22.530 1.00 53.66 91 SER A CA 1
ATOM 687 C C . SER A 1 91 ? 5.712 27.259 23.948 1.00 53.66 91 SER A C 1
ATOM 689 O O . SER A 1 91 ? 4.970 26.316 24.219 1.00 53.66 91 SER A O 1
ATOM 691 N N . SER A 1 92 ? 6.556 27.792 24.818 1.00 52.25 92 SER A N 1
ATOM 692 C CA . SER A 1 92 ? 6.139 28.066 26.154 1.00 52.25 92 SER A CA 1
ATOM 693 C C . SER A 1 92 ? 4.840 28.842 25.944 1.00 52.25 92 SER A C 1
ATOM 695 O O . SER A 1 92 ? 4.815 30.070 25.917 1.00 52.25 92 SER A O 1
ATOM 697 N N . ASP A 1 93 ? 3.747 28.096 25.772 1.00 48.47 93 ASP A N 1
ATOM 698 C CA . ASP A 1 93 ? 2.658 28.155 26.709 1.00 48.47 93 ASP A CA 1
ATOM 699 C C . ASP A 1 93 ? 3.367 28.126 28.062 1.00 48.47 93 ASP A C 1
ATOM 701 O O . ASP A 1 93 ? 3.541 27.095 28.708 1.00 48.47 93 ASP A O 1
ATOM 705 N N . GLU A 1 94 ? 3.918 29.285 28.438 1.00 49.81 94 GLU A N 1
ATOM 706 C CA . GLU A 1 94 ? 3.964 29.646 29.816 1.00 49.81 94 GLU A CA 1
ATOM 707 C C . GLU A 1 94 ? 2.497 29.465 30.169 1.00 49.81 94 GLU A C 1
ATOM 709 O O . GLU A 1 94 ? 1.647 30.296 29.843 1.00 49.81 94 GLU A O 1
ATOM 714 N N . GLU A 1 95 ? 2.174 28.313 30.763 1.00 48.28 95 GLU A N 1
ATOM 715 C CA . GLU A 1 95 ? 1.253 28.339 31.864 1.00 48.28 95 GLU A CA 1
ATOM 716 C C . GLU A 1 95 ? 1.804 29.470 32.715 1.00 48.28 95 GLU A C 1
ATOM 718 O O . GLU A 1 95 ? 2.737 29.311 33.505 1.00 48.28 95 GLU A O 1
ATOM 723 N N . SER A 1 96 ? 1.277 30.669 32.474 1.00 52.16 96 SER A N 1
ATOM 724 C CA . SER A 1 96 ? 1.175 31.653 33.500 1.00 52.16 96 SER A CA 1
ATOM 725 C C . SER A 1 96 ? 0.506 30.857 34.600 1.00 52.16 96 SER A C 1
ATOM 727 O O . SER A 1 96 ? -0.709 30.658 34.602 1.00 52.16 96 SER A O 1
ATOM 729 N N . THR A 1 97 ? 1.306 30.358 35.540 1.00 55.69 97 THR A N 1
ATOM 730 C CA . THR A 1 97 ? 0.861 30.219 36.908 1.00 55.69 97 THR A CA 1
ATOM 731 C C . THR A 1 97 ? 0.581 31.655 37.323 1.00 55.69 97 THR A C 1
ATOM 733 O O . THR A 1 97 ? 1.386 32.306 37.997 1.00 55.69 97 THR A O 1
ATOM 736 N N . GLU A 1 98 ? -0.512 32.200 36.787 1.00 59.12 98 GLU A N 1
ATOM 737 C CA . GLU A 1 98 ? -1.156 33.394 37.251 1.00 59.12 98 GLU A CA 1
ATOM 738 C C . GLU A 1 98 ? -1.545 32.965 38.649 1.00 59.12 98 GLU A C 1
ATOM 740 O O . GLU A 1 98 ? -2.480 32.202 38.894 1.00 59.12 98 GLU A O 1
ATOM 745 N N . ASN A 1 99 ? -0.659 33.287 39.585 1.00 64.44 99 ASN A N 1
ATOM 746 C CA . ASN A 1 99 ? -0.899 33.099 40.992 1.00 64.44 99 ASN A CA 1
ATOM 747 C C . ASN A 1 99 ? -1.941 34.159 41.372 1.00 64.44 99 ASN A C 1
ATOM 749 O O . ASN A 1 99 ? -1.649 35.077 42.139 1.00 64.44 99 ASN A O 1
ATOM 753 N N . ASP A 1 100 ? -3.150 34.033 40.814 1.00 63.88 100 ASP A N 1
ATOM 754 C CA . ASP A 1 100 ? -4.289 34.950 40.924 1.00 63.88 100 ASP A CA 1
ATOM 755 C C . ASP A 1 100 ? -4.627 35.237 42.382 1.00 63.88 100 ASP A C 1
ATOM 757 O O . ASP A 1 100 ? -5.128 36.298 42.759 1.00 63.88 100 ASP A O 1
ATOM 761 N N . TYR A 1 101 ? -4.282 34.290 43.248 1.00 71.56 101 TYR A N 1
ATOM 762 C CA . TYR A 1 101 ? -4.552 34.375 44.663 1.00 71.56 101 TYR A CA 1
ATOM 763 C C . TYR A 1 101 ? -3.485 35.133 45.455 1.00 71.56 101 TYR A C 1
ATOM 765 O O . TYR A 1 101 ? -3.799 35.575 46.555 1.00 71.56 101 TYR A O 1
ATOM 773 N N . VAL A 1 102 ? -2.261 35.357 44.954 1.00 80.88 102 VAL A N 1
ATOM 774 C CA . VAL A 1 102 ? -1.215 36.072 45.724 1.00 80.88 102 VAL A CA 1
ATOM 775 C C . VAL A 1 102 ? -1.645 37.508 46.026 1.00 80.88 102 VAL A C 1
ATOM 777 O O . VAL A 1 102 ? -1.522 37.959 47.168 1.00 80.88 102 VAL A O 1
ATOM 780 N N . GLY A 1 103 ? -2.229 38.202 45.045 1.00 76.94 103 GLY A N 1
ATOM 781 C CA . GLY A 1 103 ? -2.785 39.543 45.250 1.00 76.94 103 GLY A CA 1
ATOM 782 C C . GLY A 1 103 ? -3.945 39.548 46.252 1.00 76.94 103 GLY A C 1
ATOM 783 O O . GLY A 1 103 ? -4.007 40.401 47.140 1.00 76.94 103 GLY A O 1
ATOM 784 N N . ILE A 1 104 ? -4.825 38.547 46.167 1.00 81.44 104 ILE A N 1
ATOM 785 C CA . ILE A 1 104 ? -5.985 38.396 47.055 1.00 81.44 104 ILE A CA 1
ATOM 786 C C . ILE A 1 104 ? -5.537 38.087 48.494 1.00 81.44 104 ILE A C 1
ATOM 788 O O . ILE A 1 104 ? -6.003 38.731 49.436 1.00 81.44 104 ILE A O 1
ATOM 792 N N . PHE A 1 105 ? -4.592 37.163 48.688 1.00 85.38 105 PHE A N 1
ATOM 793 C CA . PHE A 1 105 ? -4.042 36.822 50.002 1.00 85.38 105 PHE A CA 1
ATOM 794 C C . PHE A 1 105 ? -3.330 38.014 50.649 1.00 85.38 105 PHE A C 1
ATOM 796 O O . PHE A 1 105 ? -3.529 38.265 51.841 1.00 85.38 105 PHE A O 1
ATOM 803 N N . ALA A 1 106 ? -2.559 38.790 49.879 1.00 86.12 106 ALA A N 1
ATOM 804 C CA . ALA A 1 106 ? -1.904 39.998 50.378 1.00 86.12 106 ALA A CA 1
ATOM 805 C C . ALA A 1 106 ? -2.922 41.055 50.848 1.00 86.12 106 ALA A C 1
ATOM 807 O O . ALA A 1 106 ? -2.755 41.651 51.917 1.00 86.12 106 ALA A O 1
ATOM 808 N N . LEU A 1 107 ? -4.012 41.247 50.096 1.00 87.50 107 LEU A N 1
ATOM 809 C CA . LEU A 1 107 ? -5.075 42.191 50.446 1.00 87.50 107 LEU A CA 1
ATOM 810 C C . LEU A 1 107 ? -5.817 41.772 51.724 1.00 87.50 107 LEU A C 1
ATOM 812 O O . LEU A 1 107 ? -6.006 42.591 52.629 1.00 87.50 107 LEU A O 1
ATOM 816 N N . VAL A 1 108 ? -6.181 40.491 51.845 1.00 91.94 108 VAL A N 1
ATOM 817 C CA . VAL A 1 108 ? -6.849 39.953 53.043 1.00 91.94 108 VAL A CA 1
ATOM 818 C C . VAL A 1 108 ? -5.948 40.073 54.276 1.00 91.94 108 VAL A C 1
ATOM 820 O O . VAL A 1 108 ? -6.397 40.548 55.324 1.00 91.94 108 VAL A O 1
ATOM 823 N N . ALA A 1 109 ? -4.664 39.719 54.156 1.00 90.75 109 ALA A N 1
ATOM 824 C CA . ALA A 1 109 ? -3.700 39.848 55.247 1.00 90.75 109 ALA A CA 1
ATOM 825 C C . ALA A 1 109 ? -3.547 41.309 55.715 1.00 90.75 109 ALA A C 1
ATOM 827 O O . ALA A 1 109 ? -3.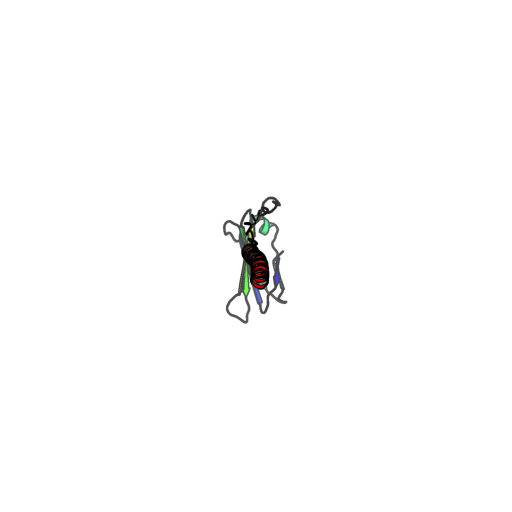523 41.578 56.920 1.00 90.75 109 ALA A O 1
ATOM 828 N N . GLY A 1 110 ? -3.520 42.264 54.778 1.00 90.69 110 GLY A N 1
ATOM 829 C CA . GLY A 1 110 ? -3.469 43.695 55.081 1.00 90.69 110 GLY A CA 1
ATOM 830 C C . GLY A 1 110 ? -4.679 44.185 55.885 1.00 90.69 110 GLY A C 1
ATOM 831 O O . GLY A 1 110 ? -4.511 44.881 56.891 1.00 90.69 110 GLY A O 1
ATOM 832 N N . ILE A 1 111 ? -5.896 43.781 55.502 1.00 93.38 111 ILE A N 1
ATOM 833 C CA . ILE A 1 111 ? -7.132 44.161 56.211 1.00 93.38 111 ILE A CA 1
ATOM 834 C C . ILE A 1 111 ? -7.125 43.630 57.649 1.00 93.38 111 ILE A C 1
ATOM 836 O O . ILE A 1 111 ? -7.450 44.373 58.581 1.00 93.38 111 ILE A O 1
ATOM 840 N N . ILE A 1 112 ? -6.715 42.373 57.849 1.00 92.75 112 ILE A N 1
ATOM 841 C CA . ILE A 1 112 ? -6.635 41.760 59.183 1.00 92.75 112 ILE A CA 1
ATOM 842 C C . ILE A 1 112 ? -5.643 42.527 60.066 1.00 92.75 112 ILE A C 1
ATOM 844 O O . ILE A 1 112 ? -5.964 42.860 61.212 1.00 92.75 112 ILE A O 1
ATOM 848 N N . LEU A 1 113 ? -4.464 42.867 59.533 1.00 92.38 113 LEU A N 1
ATOM 849 C CA . LEU A 1 113 ? -3.435 43.598 60.272 1.00 92.38 113 LEU A CA 1
ATOM 850 C C . LEU A 1 113 ? -3.925 44.992 60.701 1.00 92.38 113 LEU A C 1
ATOM 852 O O . LEU A 1 113 ? -3.794 45.375 61.868 1.00 92.38 113 LEU A O 1
ATOM 856 N N . VAL A 1 114 ? -4.539 45.741 59.780 1.00 92.00 114 VAL A N 1
ATOM 857 C CA . VAL A 1 114 ? -5.097 47.074 60.064 1.00 92.00 114 VAL A CA 1
ATOM 858 C C . VAL A 1 114 ? -6.229 46.981 61.087 1.00 92.00 114 VAL A C 1
ATOM 860 O O . VAL A 1 114 ? -6.256 47.756 62.049 1.00 92.00 114 VAL A O 1
ATOM 863 N N . GLY A 1 115 ? -7.125 46.002 60.933 1.00 88.44 115 GLY A N 1
ATOM 864 C CA . GLY A 1 115 ? -8.203 45.727 61.880 1.00 88.44 115 GLY A CA 1
ATOM 865 C C . GLY A 1 115 ? -7.677 45.454 63.289 1.00 88.44 115 GLY A C 1
ATOM 866 O O . GLY A 1 115 ? -8.150 46.060 64.253 1.00 88.44 115 GLY A O 1
ATOM 867 N N . PHE A 1 116 ? -6.637 44.626 63.414 1.00 90.94 116 PHE A N 1
ATOM 868 C CA . PHE A 1 116 ? -6.001 44.316 64.694 1.00 90.94 116 PHE A CA 1
ATOM 869 C C . PHE A 1 116 ? -5.382 45.558 65.358 1.00 90.94 116 PHE A C 1
ATOM 871 O O . PHE A 1 116 ? -5.596 45.813 66.550 1.00 90.94 116 PHE A O 1
ATOM 878 N N . ILE A 1 117 ? -4.665 46.386 64.590 1.00 89.94 117 ILE A N 1
ATOM 879 C CA . ILE A 1 117 ? -4.065 47.633 65.092 1.00 89.94 117 ILE A CA 1
ATOM 880 C C . ILE A 1 117 ? -5.153 48.604 65.570 1.00 89.94 117 ILE A C 1
ATOM 882 O O . ILE A 1 117 ? -5.043 49.178 66.661 1.00 89.94 117 ILE A O 1
ATOM 886 N N . LEU A 1 118 ? -6.222 48.783 64.789 1.00 86.88 118 LEU A N 1
ATOM 887 C CA . LEU A 1 118 ? -7.337 49.661 65.145 1.00 86.88 118 LEU A CA 1
ATOM 888 C C . LEU A 1 118 ? -8.099 49.151 66.373 1.00 86.88 118 LEU A C 1
ATOM 890 O O . LEU A 1 118 ? -8.407 49.952 67.260 1.00 86.88 118 LEU A O 1
ATOM 894 N N . ALA A 1 119 ? -8.346 47.843 66.480 1.00 84.56 119 ALA A N 1
ATOM 895 C CA . ALA A 1 119 ? -8.985 47.231 67.643 1.00 84.56 119 ALA A CA 1
ATOM 896 C C . ALA A 1 119 ? -8.165 47.467 68.92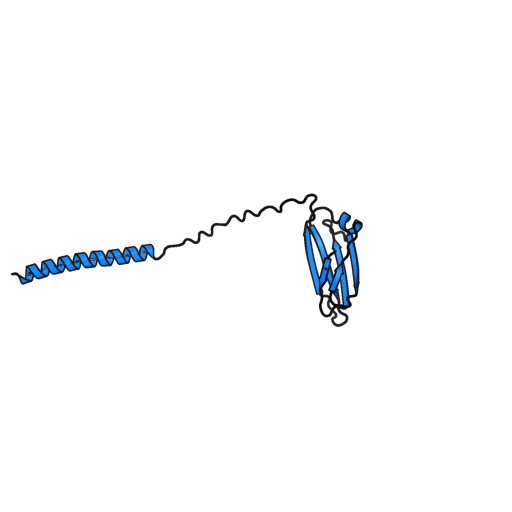0 1.00 84.56 119 ALA A C 1
ATOM 898 O O . ALA A 1 119 ? -8.700 47.931 69.930 1.00 84.56 119 ALA A O 1
ATOM 899 N N . LYS A 1 120 ? -6.842 47.263 68.861 1.00 84.06 120 LYS A N 1
ATOM 900 C CA . LYS A 1 120 ? -5.942 47.522 69.993 1.00 84.06 120 LYS A CA 1
ATOM 901 C C . LYS A 1 120 ? -5.903 49.008 70.371 1.00 84.06 120 LYS A C 1
ATOM 903 O O . LYS A 1 120 ? -5.908 49.339 71.558 1.00 84.06 120 LYS A O 1
ATOM 908 N N . ARG A 1 121 ? -5.913 49.927 69.392 1.00 76.56 121 ARG A N 1
ATOM 909 C CA . ARG A 1 121 ? -6.013 51.379 69.656 1.00 76.56 121 ARG A CA 1
ATOM 910 C C . ARG A 1 121 ? -7.356 51.753 70.290 1.00 76.56 121 ARG A C 1
ATOM 912 O O . ARG A 1 121 ? -7.358 52.549 71.226 1.00 76.56 121 ARG A O 1
ATOM 919 N N . ARG A 1 122 ? -8.476 51.173 69.840 1.00 74.56 122 ARG A N 1
ATOM 920 C CA . ARG A 1 122 ? -9.805 51.387 70.444 1.00 74.56 122 ARG A CA 1
ATOM 921 C C . ARG A 1 122 ? -9.869 50.865 71.878 1.00 74.56 122 ARG A C 1
ATOM 923 O O . ARG A 1 122 ? -10.311 51.599 72.751 1.00 74.56 122 ARG A O 1
ATOM 930 N N . GLN A 1 123 ? -9.346 49.670 72.157 1.00 73.88 123 GLN A N 1
ATOM 931 C CA . GLN A 1 123 ? -9.299 49.143 73.526 1.00 73.88 123 GLN A CA 1
ATOM 932 C C . GLN A 1 123 ? -8.499 50.042 74.478 1.00 73.88 123 GLN A C 1
ATOM 934 O O . GLN A 1 123 ? -8.926 50.261 75.609 1.00 73.88 123 GLN A O 1
ATOM 939 N N . ARG A 1 124 ? -7.370 50.614 74.030 1.00 72.00 124 ARG A N 1
ATOM 940 C CA . ARG A 1 124 ? -6.606 51.588 74.833 1.00 72.00 124 ARG A CA 1
ATOM 941 C C . ARG A 1 124 ? -7.414 52.854 75.130 1.00 72.00 124 ARG A C 1
ATOM 943 O O . ARG A 1 124 ? -7.391 53.324 76.261 1.00 72.00 124 ARG A O 1
ATOM 950 N N . LYS A 1 125 ? -8.153 53.376 74.144 1.00 66.44 125 LYS A N 1
ATOM 951 C CA . LYS A 1 125 ? -9.023 54.551 74.328 1.00 66.44 125 LYS A CA 1
ATOM 952 C C . LYS A 1 125 ? -10.198 54.260 75.267 1.00 66.44 125 LYS A C 1
ATOM 954 O O . LYS A 1 125 ? -10.452 55.057 76.159 1.00 66.44 125 LYS A O 1
ATOM 959 N N . ASN A 1 126 ? -10.853 53.106 75.132 1.00 66.25 126 ASN A N 1
ATOM 960 C CA . ASN A 1 126 ? -11.972 52.719 75.999 1.00 66.25 126 ASN A CA 1
ATOM 961 C C . ASN A 1 126 ? -11.521 52.492 77.452 1.00 66.25 126 ASN A C 1
ATOM 963 O O . ASN A 1 126 ? -12.225 52.894 78.369 1.00 66.25 126 ASN A O 1
ATOM 967 N N . LYS A 1 127 ? -10.325 51.925 77.676 1.00 61.69 127 LYS A N 1
ATOM 968 C CA . LYS A 1 127 ? -9.731 51.827 79.022 1.00 61.69 127 LYS A CA 1
ATOM 969 C C . LYS A 1 127 ? -9.380 53.198 79.617 1.00 61.69 127 LYS A C 1
ATOM 971 O O . LYS A 1 127 ? -9.542 53.383 80.814 1.00 61.69 127 LYS A O 1
ATOM 976 N N . ALA A 1 128 ? -8.938 54.155 78.798 1.00 60.31 128 ALA A N 1
ATOM 977 C CA . ALA A 1 128 ? -8.655 55.522 79.249 1.00 60.31 128 ALA A CA 1
ATOM 978 C C . ALA A 1 128 ? -9.931 56.329 79.566 1.00 60.31 128 ALA A C 1
ATOM 980 O O . ALA A 1 128 ? -9.913 57.163 80.463 1.00 60.31 128 ALA A O 1
ATOM 981 N N . LEU A 1 129 ? -11.035 56.070 78.856 1.00 59.12 129 LEU A N 1
ATOM 982 C CA . LEU A 1 129 ? -12.345 56.688 79.101 1.00 59.12 129 LEU A CA 1
ATOM 983 C C . LEU A 1 129 ? -13.088 56.070 80.297 1.00 59.12 129 LEU A C 1
ATOM 985 O O . LEU A 1 129 ? -13.818 56.783 80.964 1.00 59.12 129 LEU A O 1
ATOM 989 N N . ALA A 1 130 ? -12.887 54.780 80.589 1.00 57.31 130 ALA A N 1
ATOM 990 C CA . ALA A 1 130 ? -13.474 54.098 81.751 1.00 57.31 130 ALA A CA 1
ATOM 991 C C . ALA A 1 130 ? -12.703 54.324 83.071 1.00 57.31 130 ALA A C 1
ATOM 993 O O . ALA A 1 130 ? -13.127 53.848 84.118 1.00 57.31 130 ALA A O 1
ATOM 994 N N . SER A 1 131 ? -11.553 55.006 83.017 1.00 55.88 131 SER A N 1
ATOM 995 C CA . SER A 1 131 ? -10.701 55.334 84.172 1.00 55.88 131 SER A CA 1
ATOM 996 C C . SER A 1 131 ? -10.836 56.804 84.610 1.00 55.88 131 SER A C 1
ATOM 998 O O . SER A 1 131 ? -9.995 57.291 85.369 1.00 55.88 131 SER A O 1
ATOM 1000 N N . LYS A 1 132 ? -11.844 57.520 84.106 1.00 49.41 132 LYS A N 1
ATOM 1001 C CA . LYS A 1 132 ? -12.141 58.920 84.419 1.00 49.41 132 LYS A CA 1
ATOM 1002 C C . LYS A 1 132 ? -13.566 59.026 84.941 1.00 49.41 132 LYS A C 1
ATOM 1004 O O . LYS A 1 132 ? -13.780 59.889 85.815 1.00 49.41 132 LYS A O 1
#

Sequence (132 aa):
TIPVSTSDSSQIHYFLTNPQGITVSSGIKKITDGTITLEFSSDDTSKLGMGANDLKIFVISDSVLRPDIYTTSFLAVSTPQQLPEYLVSESSDEESTENDYVGIFALVAGIILVGFILAKRRQRKNKALASK